Protein AF-A0A1U7NIZ8-F1 (afdb_monomer)

Solvent-accessible surface area (backbone atoms only — not comparable to full-atom values): 7943 Å² total; per-residue (Å²): 136,86,54,72,72,58,53,52,51,51,52,48,55,51,50,58,49,53,52,56,57,52,63,74,69,41,44,40,36,40,36,37,34,54,70,66,24,92,59,50,95,65,40,46,72,51,71,71,55,52,51,49,55,57,56,60,40,73,81,72,32,45,39,31,40,36,32,81,56,54,71,81,77,37,71,78,25,54,54,73,75,46,96,56,63,29,37,42,21,34,78,12,41,30,41,43,90,94,39,84,40,86,52,72,59,38,83,45,74,65,45,43,51,50,51,53,51,51,50,38,57,74,66,67,49,74,68,64,44,80,45,78,47,71,43,54,94,62,133

Radius of gyration: 19.17 Å; Cα contacts (8 Å, |Δi|>4): 188; chains: 1; bounding box: 61×46×34 Å

Secondary structure (DSSP, 8-state):
---HHHHHHHHHHHHHHHHHHHHHH-EEEEEEETTTS---TT----HHHHHHHHHHTTTS-EEEEEESS-GGGGTTSTTTTS--SEEEETTTEEEETTEEEE-----SHHHHHHHHHHHHHHTT--SEEEEEE-S----

Structure (mmCIF, N/CA/C/O backbone):
data_AF-A0A1U7NIZ8-F1
#
_entry.id   AF-A0A1U7NIZ8-F1
#
loop_
_atom_site.group_PDB
_atom_site.id
_atom_site.type_symbol
_atom_site.label_atom_id
_atom_site.label_alt_id
_atom_site.label_comp_id
_atom_site.label_asym_id
_atom_site.label_entity_id
_atom_site.label_seq_id
_atom_site.pdbx_PDB_ins_code
_atom_site.Cartn_x
_atom_site.Cartn_y
_atom_site.Car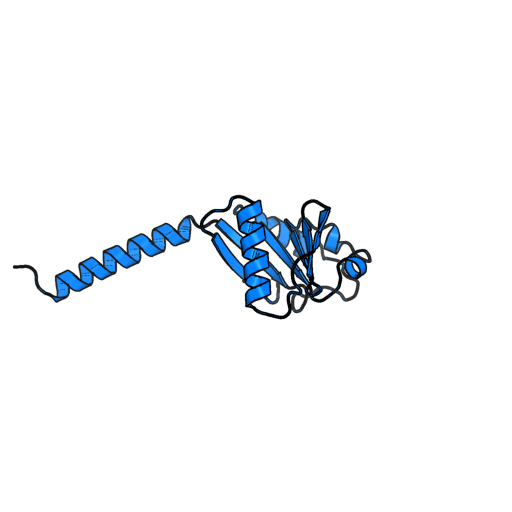tn_z
_atom_site.occupancy
_atom_site.B_iso_or_equiv
_atom_site.auth_seq_id
_atom_site.auth_comp_id
_atom_site.auth_asym_id
_atom_site.auth_atom_id
_atom_site.pdbx_PDB_model_num
ATOM 1 N N . MET A 1 1 ? -42.125 29.870 19.570 1.00 53.94 1 MET A N 1
ATOM 2 C CA . MET A 1 1 ? -41.496 29.869 18.228 1.00 53.94 1 MET A CA 1
ATOM 3 C C . MET A 1 1 ? -40.000 29.653 18.403 1.00 53.94 1 MET A C 1
ATOM 5 O O . MET A 1 1 ? -39.429 30.304 19.267 1.00 53.94 1 MET A O 1
ATOM 9 N N . LYS A 1 2 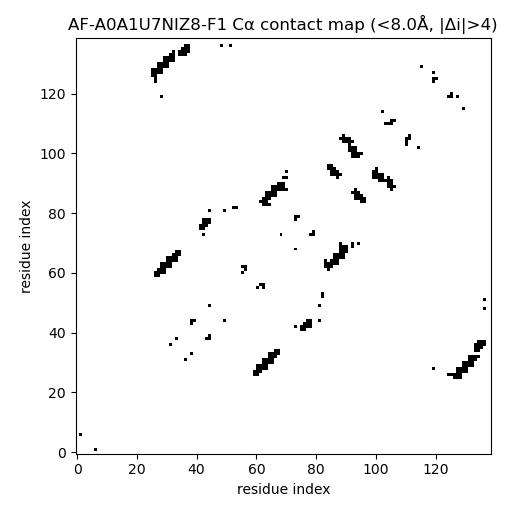? -39.381 28.719 17.669 1.00 59.78 2 LYS A N 1
ATOM 10 C CA . LYS A 1 2 ? -37.915 28.535 17.675 1.00 59.78 2 LYS A CA 1
ATOM 11 C C . LYS A 1 2 ? -37.284 29.527 16.692 1.00 59.78 2 LYS A C 1
ATOM 13 O O . LYS A 1 2 ? -37.876 29.782 15.646 1.00 59.78 2 LYS A O 1
ATOM 18 N N . THR A 1 3 ? -36.132 30.106 17.027 1.00 72.44 3 THR A N 1
ATOM 19 C CA . THR A 1 3 ? -35.459 31.092 16.162 1.00 72.44 3 THR A CA 1
ATOM 20 C C . THR A 1 3 ? -34.645 30.404 15.062 1.00 72.44 3 THR A C 1
ATOM 22 O O . THR A 1 3 ? -34.207 29.264 15.217 1.00 72.44 3 THR A O 1
ATOM 25 N N . LEU A 1 4 ? -34.406 31.097 13.944 1.00 59.72 4 LEU A N 1
ATOM 26 C CA . LEU A 1 4 ? -33.585 30.591 12.833 1.00 59.72 4 LEU A CA 1
ATOM 27 C C . LEU A 1 4 ? -32.174 30.185 13.290 1.00 59.72 4 LEU A C 1
ATOM 29 O O . LEU A 1 4 ? -31.672 29.140 12.887 1.00 59.72 4 LEU A O 1
ATOM 33 N N . SER A 1 5 ? -31.576 30.931 14.219 1.00 67.56 5 SER A N 1
ATOM 34 C CA . SER A 1 5 ? -30.270 30.597 14.804 1.00 67.56 5 SER A CA 1
ATOM 35 C C . SER A 1 5 ? -30.281 29.266 15.568 1.00 67.56 5 SER A C 1
ATOM 37 O O . SER A 1 5 ? -29.295 28.532 15.547 1.00 67.56 5 SER A O 1
ATOM 39 N N . GLN A 1 6 ? -31.404 28.912 16.202 1.00 69.94 6 GLN A N 1
ATOM 40 C CA . GLN A 1 6 ? -31.572 27.620 16.879 1.00 69.94 6 GLN A CA 1
ATOM 41 C C . GLN A 1 6 ? -31.776 26.471 15.883 1.0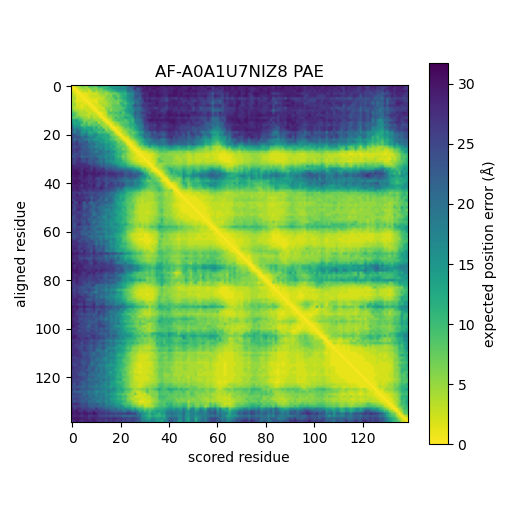0 69.94 6 GLN A C 1
ATOM 43 O O . GLN A 1 6 ? -31.326 25.357 16.145 1.00 69.94 6 GLN A O 1
ATOM 48 N N . LEU A 1 7 ? -32.407 26.737 14.734 1.00 65.00 7 LEU A N 1
ATOM 49 C CA . LEU A 1 7 ? -32.555 25.765 13.647 1.00 65.00 7 LEU A CA 1
ATOM 50 C C . LEU A 1 7 ? -31.199 25.427 13.005 1.00 65.00 7 LEU A C 1
ATOM 52 O O . LEU A 1 7 ? -30.892 24.250 12.831 1.00 65.00 7 LEU A O 1
ATOM 56 N N . PHE A 1 8 ? -30.340 26.420 12.745 1.00 66.56 8 PHE A N 1
ATOM 57 C CA . PHE A 1 8 ? -29.000 26.173 12.191 1.00 66.56 8 PHE A CA 1
ATOM 58 C C . PHE A 1 8 ? -28.073 25.429 13.160 1.00 66.56 8 PHE A C 1
ATOM 60 O O . PHE A 1 8 ? -27.359 24.521 12.740 1.00 66.56 8 PHE A O 1
ATOM 67 N N . ALA A 1 9 ? -28.114 25.751 14.457 1.00 65.31 9 ALA A N 1
ATOM 68 C CA . ALA A 1 9 ? -27.333 25.032 15.464 1.00 65.31 9 ALA A CA 1
ATOM 69 C C . ALA A 1 9 ? -27.764 23.558 15.595 1.00 65.31 9 ALA A C 1
ATOM 71 O O . ALA A 1 9 ? -26.921 22.684 15.779 1.00 65.31 9 ALA A O 1
ATOM 72 N N . GLN A 1 10 ? -29.063 23.263 15.459 1.00 60.44 10 GLN A N 1
ATOM 73 C CA . GLN A 1 10 ? -29.581 21.890 15.486 1.00 60.44 10 GLN A CA 1
ATOM 74 C C . GLN A 1 10 ? -29.179 21.087 14.245 1.00 60.44 10 GLN A C 1
ATOM 76 O O . GLN A 1 10 ? -28.820 19.921 14.377 1.00 60.44 10 GLN A O 1
ATOM 81 N N . ILE A 1 11 ? -29.190 21.707 13.060 1.00 59.56 11 ILE A N 1
ATOM 82 C CA . ILE A 1 11 ? -28.731 21.067 11.818 1.00 59.56 11 ILE A CA 1
ATOM 83 C C . ILE A 1 11 ? -27.225 20.795 11.884 1.00 59.56 11 ILE A C 1
ATOM 85 O O . ILE A 1 11 ? -26.798 19.682 11.592 1.00 59.56 11 ILE A O 1
ATOM 89 N N . LYS A 1 12 ? -26.432 21.774 12.337 1.00 54.62 12 LYS A N 1
ATOM 90 C CA . LYS A 1 12 ? -24.979 21.631 12.473 1.00 54.62 12 LYS A CA 1
ATOM 91 C C . LYS A 1 12 ? -24.597 20.542 13.480 1.00 54.62 12 LYS A C 1
ATOM 93 O O . LYS A 1 12 ? -23.806 19.673 13.147 1.00 54.62 12 LYS A O 1
ATOM 98 N N . ASN A 1 13 ? -25.229 20.514 14.656 1.00 53.25 13 ASN A N 1
ATOM 99 C CA . ASN A 1 13 ? -24.960 19.482 15.664 1.00 53.25 13 ASN A CA 1
ATOM 100 C C . ASN A 1 13 ? -25.388 18.074 15.223 1.00 53.25 13 ASN A C 1
ATOM 102 O O . ASN A 1 13 ? -24.754 17.109 15.634 1.00 53.25 13 ASN A O 1
ATOM 106 N N . LYS A 1 14 ? -26.438 17.946 14.397 1.00 54.78 14 LYS A N 1
ATOM 107 C CA . LYS A 1 14 ? -26.857 16.653 13.833 1.00 54.78 14 LYS A CA 1
ATOM 108 C C . LYS A 1 14 ? -25.874 16.157 12.765 1.00 54.78 14 LYS A C 1
ATOM 110 O O . LYS A 1 14 ? -25.557 14.977 12.733 1.00 54.78 14 LYS A O 1
ATOM 115 N N . HIS A 1 15 ? -25.357 17.056 11.926 1.00 54.69 15 HIS A N 1
ATOM 116 C CA . HIS A 1 15 ? -24.386 16.696 10.890 1.00 54.69 15 HIS A CA 1
ATOM 117 C C . HIS A 1 15 ? -23.003 16.379 11.480 1.00 54.69 15 HIS A C 1
ATOM 119 O O . HIS A 1 15 ? -22.424 15.349 11.155 1.00 54.69 15 HIS A O 1
ATOM 125 N N . ASP A 1 16 ? -22.534 17.192 12.434 1.00 49.69 16 ASP A N 1
ATOM 126 C CA . ASP A 1 16 ? -21.248 16.988 13.110 1.00 49.69 16 ASP A CA 1
ATOM 127 C C . ASP A 1 16 ? -21.239 15.697 13.960 1.00 49.69 16 ASP A C 1
ATOM 129 O O . ASP A 1 16 ? -20.189 15.065 14.099 1.00 49.69 16 ASP A O 1
ATOM 133 N N . SER A 1 17 ? -22.387 15.266 14.512 1.00 50.72 17 SER A N 1
ATOM 134 C CA . SER A 1 17 ? -22.481 13.989 15.235 1.00 50.72 17 SER A CA 1
ATOM 135 C C . SER A 1 17 ? -22.513 12.787 14.299 1.00 50.72 17 SER A C 1
ATOM 137 O O . SER A 1 17 ? -21.830 11.799 14.565 1.00 50.72 17 SER A O 1
ATOM 139 N N . ASP A 1 18 ? -23.269 12.859 13.205 1.00 50.56 18 ASP A N 1
ATOM 140 C CA . ASP A 1 18 ? -23.405 11.739 12.272 1.00 50.56 18 ASP A CA 1
ATOM 141 C C . ASP A 1 18 ? -22.086 11.503 11.508 1.00 50.56 18 ASP A C 1
ATOM 143 O O . ASP A 1 18 ? -21.636 10.361 11.412 1.00 50.56 18 ASP A O 1
ATOM 147 N N . ASP A 1 19 ? -21.378 12.565 11.103 1.00 50.03 19 ASP A N 1
ATOM 148 C CA . ASP A 1 19 ? -20.080 12.460 10.420 1.00 50.03 19 ASP A CA 1
ATOM 149 C C . ASP A 1 19 ? -18.962 11.942 11.338 1.00 50.03 19 ASP A C 1
ATOM 151 O O . ASP A 1 19 ? -18.176 11.078 10.939 1.00 50.03 19 ASP A O 1
ATOM 155 N N . GLN A 1 20 ? -18.886 12.393 12.596 1.00 46.22 20 GLN A N 1
ATOM 156 C CA . GLN A 1 20 ? -17.867 11.888 13.528 1.00 46.22 20 GLN A CA 1
ATOM 157 C C . GLN A 1 20 ? -18.118 10.441 13.971 1.00 46.22 20 GLN A C 1
ATOM 159 O O . GLN A 1 20 ? -17.161 9.710 14.245 1.00 46.22 20 GLN A O 1
ATOM 164 N N . THR A 1 21 ? -19.382 10.012 14.033 1.00 46.03 21 THR A N 1
ATOM 165 C CA . THR A 1 21 ? -19.730 8.620 14.356 1.00 46.03 21 THR A CA 1
ATOM 166 C C . THR A 1 21 ? -19.443 7.698 13.167 1.00 46.03 21 THR A C 1
ATOM 168 O O . THR A 1 21 ? -18.956 6.584 13.365 1.00 46.03 21 THR A O 1
ATOM 171 N N . ASN A 1 22 ? -19.639 8.179 11.934 1.00 48.69 22 ASN A N 1
ATOM 172 C CA . ASN A 1 22 ? -19.355 7.417 10.718 1.00 48.69 22 ASN A CA 1
ATOM 173 C C . ASN A 1 22 ? -17.839 7.260 10.467 1.00 48.69 22 ASN A C 1
ATOM 175 O O . ASN A 1 22 ? -17.360 6.175 10.145 1.00 48.69 22 ASN A O 1
ATOM 179 N N . ILE A 1 23 ? -17.039 8.299 10.745 1.00 50.59 23 ILE A N 1
ATOM 180 C CA . ILE A 1 23 ? -15.569 8.258 10.606 1.00 50.59 23 ILE A CA 1
ATOM 181 C C . ILE A 1 23 ? -14.904 7.285 11.602 1.00 50.59 23 ILE A C 1
ATOM 183 O O . ILE A 1 23 ? -13.870 6.702 11.276 1.00 50.59 23 ILE A O 1
ATOM 187 N N . LYS A 1 24 ? -15.473 7.070 12.801 1.00 52.50 24 LYS A N 1
ATOM 188 C CA . LYS A 1 24 ? -14.895 6.162 13.817 1.00 52.50 24 LYS A CA 1
ATOM 189 C C . LYS A 1 24 ? -15.034 4.671 13.489 1.00 52.50 24 LYS A C 1
ATOM 191 O O . LYS A 1 24 ? -14.254 3.884 14.017 1.00 52.50 24 LYS A O 1
ATOM 196 N N . ASN A 1 25 ? -15.981 4.291 12.630 1.00 56.38 25 ASN A N 1
ATOM 197 C CA . ASN A 1 25 ? -16.236 2.891 12.270 1.00 56.38 25 ASN A CA 1
ATOM 198 C C . ASN A 1 25 ? -15.735 2.512 10.867 1.00 56.38 25 ASN A C 1
ATOM 200 O O . ASN A 1 25 ? -15.837 1.348 10.477 1.00 56.38 25 ASN A O 1
ATOM 204 N N . GLN A 1 26 ? -15.185 3.462 10.104 1.00 64.31 26 GLN A N 1
ATOM 205 C CA . GLN A 1 26 ? -14.635 3.170 8.782 1.00 64.31 26 GLN A CA 1
ATOM 206 C C . GLN A 1 26 ? -13.353 2.343 8.894 1.00 64.31 26 GLN A C 1
AT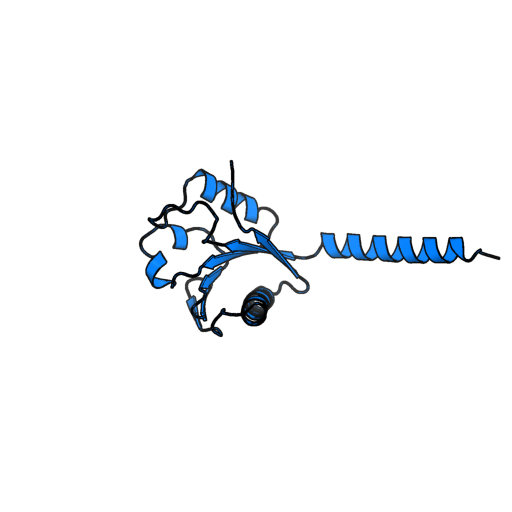OM 208 O O . GLN A 1 26 ? -12.367 2.747 9.519 1.00 64.31 26 GLN A O 1
ATOM 213 N N . LYS A 1 27 ? -13.345 1.187 8.224 1.00 81.56 27 LYS A N 1
ATOM 214 C CA . LYS A 1 27 ? -12.135 0.374 8.080 1.00 81.56 27 LYS A CA 1
ATOM 215 C C . LYS A 1 27 ? -11.095 1.173 7.293 1.00 81.56 27 LYS A C 1
ATOM 217 O O . LYS A 1 27 ? -11.421 1.868 6.329 1.00 81.56 27 LYS A O 1
ATOM 222 N N . THR A 1 28 ? -9.836 1.089 7.709 1.00 85.00 28 THR A N 1
ATOM 223 C CA . THR A 1 28 ? -8.759 1.896 7.123 1.00 85.00 28 THR A CA 1
ATOM 224 C C . THR A 1 28 ? -7.832 1.034 6.269 1.00 85.00 28 THR A C 1
ATOM 226 O O . THR A 1 28 ? -7.380 -0.028 6.699 1.00 85.00 28 THR A O 1
ATOM 229 N N . ILE A 1 29 ? -7.530 1.510 5.059 1.00 87.38 29 ILE A N 1
ATOM 230 C CA . ILE A 1 29 ? -6.413 1.018 4.246 1.00 87.38 29 ILE A CA 1
ATOM 231 C C . ILE A 1 29 ? -5.271 2.019 4.389 1.00 87.38 29 ILE A C 1
ATOM 233 O O . ILE A 1 29 ? -5.415 3.184 4.015 1.00 87.38 29 ILE A O 1
ATOM 237 N N . LYS A 1 30 ? -4.135 1.573 4.918 1.00 87.88 30 LYS A N 1
ATOM 238 C CA . LYS A 1 30 ? -2.917 2.376 5.028 1.00 87.88 30 LYS A CA 1
ATOM 239 C C . LYS A 1 30 ? -2.022 2.067 3.841 1.00 87.88 30 LYS A C 1
ATOM 241 O O . LYS A 1 30 ? -1.544 0.945 3.694 1.00 87.88 30 LYS A O 1
ATOM 246 N N . VAL A 1 31 ? -1.813 3.060 2.987 1.00 85.31 31 VAL A N 1
ATOM 247 C CA . VAL A 1 31 ? -0.937 2.943 1.822 1.00 85.31 31 VAL A CA 1
ATOM 248 C C . VAL A 1 31 ? 0.429 3.503 2.189 1.00 85.31 31 VAL A C 1
ATOM 250 O O . VAL A 1 31 ? 0.556 4.700 2.448 1.00 85.31 31 VAL A O 1
ATOM 253 N N . VAL A 1 32 ? 1.446 2.648 2.177 1.00 82.75 32 VAL A N 1
ATOM 254 C CA . VAL A 1 32 ? 2.843 3.013 2.426 1.00 82.75 32 VAL A CA 1
ATOM 255 C C . VAL A 1 32 ? 3.568 3.101 1.091 1.00 82.75 32 VAL A C 1
ATOM 257 O O . VAL A 1 32 ? 3.663 2.115 0.366 1.00 82.75 32 VAL A O 1
ATOM 260 N N . SER A 1 33 ? 4.096 4.276 0.750 1.00 78.38 33 SER A N 1
ATOM 261 C CA . SER A 1 33 ? 4.935 4.430 -0.446 1.00 78.38 33 SER A CA 1
ATOM 262 C C . SER A 1 33 ? 6.351 3.918 -0.184 1.00 78.38 33 SER A C 1
ATOM 264 O O . SER A 1 33 ? 6.988 4.313 0.794 1.00 78.38 33 SER A O 1
ATOM 266 N N . MET A 1 34 ? 6.887 3.103 -1.091 1.00 71.31 34 MET A N 1
ATOM 267 C CA . MET A 1 34 ? 8.291 2.692 -1.065 1.00 71.31 34 MET A CA 1
ATOM 268 C C . MET A 1 34 ? 9.228 3.877 -1.351 1.00 71.31 34 MET A C 1
ATOM 270 O O . MET A 1 34 ? 10.297 3.992 -0.762 1.00 71.31 34 MET A O 1
ATOM 274 N N . LYS A 1 35 ? 8.816 4.812 -2.213 1.00 62.56 35 LYS A N 1
ATOM 275 C CA . LYS A 1 35 ? 9.573 6.036 -2.501 1.00 62.56 35 LYS A CA 1
ATOM 276 C C . LYS A 1 35 ? 9.306 7.080 -1.413 1.00 62.56 35 LYS A C 1
ATOM 278 O O . LYS A 1 35 ? 8.155 7.471 -1.217 1.00 62.56 35 LYS A O 1
ATOM 283 N N . GLY A 1 36 ? 10.353 7.526 -0.718 1.00 51.50 36 GLY A N 1
ATOM 284 C CA . GLY A 1 36 ? 10.288 8.560 0.328 1.00 51.50 36 GLY A CA 1
ATOM 285 C C . GLY A 1 36 ? 10.181 8.025 1.759 1.00 51.50 36 GLY A C 1
ATOM 286 O O . GLY A 1 36 ? 10.544 8.722 2.699 1.00 51.50 36 GLY A O 1
ATOM 287 N N . THR A 1 37 ? 9.763 6.776 1.950 1.00 54.66 37 THR A N 1
ATOM 288 C CA . THR A 1 37 ? 10.080 6.039 3.180 1.00 54.66 37 THR A CA 1
ATOM 289 C C . THR A 1 37 ? 11.561 5.663 3.082 1.00 54.66 37 THR A C 1
ATOM 291 O O . THR A 1 37 ? 11.981 5.263 2.000 1.00 54.66 37 THR A O 1
ATOM 294 N N . TYR A 1 38 ? 12.371 5.846 4.133 1.00 48.78 38 TYR A N 1
ATOM 295 C CA . TYR A 1 38 ? 13.802 5.484 4.145 1.00 48.78 38 TYR A CA 1
ATOM 296 C C . TYR A 1 38 ? 13.982 3.962 3.966 1.00 48.78 38 TYR A C 1
ATOM 298 O O . TYR A 1 38 ? 14.270 3.234 4.913 1.00 48.78 38 TYR A O 1
ATOM 306 N N . TYR A 1 39 ? 13.753 3.459 2.757 1.00 58.66 39 TYR A N 1
ATOM 307 C CA . TYR A 1 39 ? 14.096 2.113 2.339 1.00 58.66 39 TYR A CA 1
ATOM 308 C C . TYR A 1 39 ? 15.545 2.163 1.858 1.00 58.66 39 TYR A C 1
ATOM 310 O O . TYR A 1 39 ? 15.839 2.928 0.933 1.00 58.66 39 TYR A O 1
ATOM 318 N N . PRO A 1 40 ? 16.463 1.403 2.472 1.00 54.84 40 PRO A N 1
ATOM 319 C CA . PRO A 1 40 ? 17.823 1.313 1.969 1.00 54.84 40 PRO A CA 1
ATOM 320 C C . PRO A 1 40 ? 17.804 0.775 0.535 1.00 54.84 40 PRO A C 1
ATOM 322 O O . PRO A 1 40 ? 16.925 -0.001 0.151 1.00 54.84 40 PRO A O 1
ATOM 325 N N . GLU A 1 41 ? 18.764 1.215 -0.279 1.00 54.66 41 GLU A N 1
ATOM 326 C CA . GLU A 1 41 ? 18.811 0.911 -1.717 1.00 54.66 41 GLU A CA 1
ATOM 327 C C . GLU A 1 41 ? 18.781 -0.597 -2.021 1.00 54.66 41 GLU A C 1
ATOM 329 O O . GLU A 1 41 ? 18.312 -0.994 -3.088 1.00 54.66 41 GLU A O 1
ATOM 334 N N . ASN A 1 42 ? 19.182 -1.427 -1.052 1.00 60.47 42 ASN A N 1
ATOM 335 C CA . ASN A 1 42 ? 19.167 -2.889 -1.099 1.00 60.47 42 ASN A CA 1
ATOM 336 C C . ASN A 1 42 ? 17.791 -3.538 -0.828 1.00 60.47 42 ASN A C 1
ATOM 338 O O . ASN A 1 42 ? 17.717 -4.755 -0.703 1.00 60.47 42 ASN A O 1
ATOM 342 N N . GLY A 1 43 ? 16.712 -2.763 -0.665 1.00 63.59 43 GLY A N 1
ATOM 343 C CA . GLY A 1 43 ? 15.366 -3.314 -0.481 1.00 63.59 43 GLY A CA 1
ATOM 344 C C . GLY A 1 43 ? 15.194 -4.125 0.807 1.00 63.59 43 GLY A C 1
ATOM 345 O O . GLY A 1 43 ? 14.430 -5.087 0.819 1.00 63.59 43 GLY A O 1
ATOM 346 N N . THR A 1 44 ? 15.910 -3.769 1.880 1.00 71.50 44 THR A N 1
ATOM 347 C CA . THR A 1 44 ? 15.822 -4.451 3.180 1.00 71.50 44 THR A CA 1
ATOM 348 C C . THR A 1 44 ? 15.207 -3.546 4.249 1.00 71.50 44 THR A C 1
ATOM 350 O O . THR A 1 44 ? 15.712 -2.464 4.523 1.00 71.50 44 THR A O 1
ATOM 353 N N . LEU A 1 45 ? 14.128 -3.979 4.895 1.00 75.12 45 LEU A N 1
ATOM 354 C CA . LEU A 1 45 ? 13.542 -3.277 6.037 1.00 75.12 45 LEU A CA 1
ATOM 355 C C . LEU A 1 45 ? 14.367 -3.496 7.310 1.00 75.12 45 LEU A C 1
ATOM 357 O O . LEU A 1 45 ? 14.773 -4.618 7.615 1.00 75.12 45 LEU A O 1
ATOM 361 N N . THR A 1 46 ? 14.574 -2.425 8.080 1.00 76.56 46 THR A N 1
ATOM 362 C CA . THR A 1 46 ? 15.178 -2.503 9.421 1.00 76.56 46 THR A CA 1
ATOM 363 C C . THR A 1 46 ? 14.191 -3.067 10.448 1.00 76.56 46 THR A C 1
ATOM 365 O O . THR A 1 46 ? 12.976 -2.951 10.285 1.00 76.56 46 THR A O 1
ATOM 368 N N . GLN A 1 47 ? 14.702 -3.601 11.562 1.00 80.38 47 GLN A N 1
ATOM 369 C CA . GLN A 1 47 ? 13.877 -4.130 12.658 1.00 80.38 47 GLN A CA 1
ATOM 370 C C . GLN A 1 47 ? 12.864 -3.100 13.200 1.00 80.38 47 GLN A C 1
ATOM 372 O O . GLN A 1 47 ? 11.693 -3.420 13.370 1.00 80.38 47 GLN A O 1
ATOM 377 N N . ASN A 1 48 ? 13.276 -1.841 13.378 1.00 79.12 48 ASN A N 1
ATOM 378 C CA . ASN A 1 48 ? 12.398 -0.745 13.820 1.00 79.12 48 ASN A CA 1
ATOM 379 C C . ASN A 1 48 ? 11.232 -0.505 12.837 1.00 79.12 48 ASN A C 1
ATOM 381 O O . ASN A 1 48 ? 10.091 -0.281 13.234 1.00 79.12 48 ASN A O 1
ATOM 385 N N . GLN A 1 49 ? 11.497 -0.585 11.529 1.00 77.69 49 GLN A N 1
ATOM 386 C CA . GLN A 1 49 ? 10.459 -0.425 10.508 1.00 77.69 49 GLN A CA 1
ATOM 387 C C . GLN A 1 49 ? 9.503 -1.620 10.471 1.00 77.69 49 GLN A C 1
ATOM 389 O O . GLN A 1 49 ? 8.302 -1.413 10.315 1.00 77.69 49 GLN A O 1
ATOM 394 N N . LEU A 1 50 ? 10.010 -2.843 10.658 1.00 79.88 50 LEU A N 1
ATOM 395 C CA . LEU A 1 50 ? 9.180 -4.045 10.791 1.00 79.88 50 LEU A CA 1
ATOM 396 C C . LEU A 1 50 ? 8.267 -3.958 12.022 1.00 79.88 50 LEU A C 1
ATOM 398 O O . LEU A 1 50 ? 7.078 -4.252 11.931 1.00 79.88 50 LEU A O 1
ATOM 402 N N . GLU A 1 51 ? 8.782 -3.483 13.157 1.00 80.81 51 GLU A N 1
ATOM 403 C CA . GLU A 1 51 ? 7.990 -3.278 14.377 1.00 80.81 51 GLU A CA 1
ATOM 404 C C . GLU A 1 51 ? 6.903 -2.219 14.192 1.00 80.81 51 GLU A C 1
ATOM 406 O O . GLU A 1 51 ? 5.760 -2.397 14.619 1.00 80.81 51 GLU A O 1
ATOM 411 N N . LYS A 1 52 ? 7.221 -1.122 13.504 1.00 78.62 52 LYS A N 1
ATOM 412 C CA . LYS A 1 52 ? 6.227 -0.113 13.137 1.00 78.62 52 LYS A CA 1
ATOM 413 C C . LYS A 1 52 ? 5.187 -0.644 12.159 1.00 78.62 52 LYS A C 1
ATOM 415 O O . LYS A 1 52 ? 4.006 -0.376 12.362 1.00 78.62 52 LYS A O 1
ATOM 420 N N . LEU A 1 53 ? 5.585 -1.432 11.162 1.00 79.38 53 LEU A N 1
ATOM 421 C CA . LEU A 1 53 ? 4.652 -2.110 10.263 1.00 79.38 53 LEU A CA 1
ATOM 422 C C . LEU A 1 53 ? 3.693 -3.016 11.050 1.00 79.38 53 LEU A C 1
ATOM 424 O O . LEU A 1 53 ? 2.479 -2.926 10.873 1.00 79.38 53 LEU A O 1
ATOM 428 N N . ALA A 1 54 ? 4.217 -3.809 11.988 1.00 80.81 54 ALA A N 1
ATOM 429 C CA . ALA A 1 54 ? 3.409 -4.650 12.867 1.00 80.81 54 ALA A CA 1
ATOM 430 C C . ALA A 1 54 ? 2.457 -3.822 13.751 1.00 80.81 54 ALA A C 1
ATOM 432 O O . ALA A 1 54 ? 1.294 -4.183 13.935 1.00 80.81 54 ALA A O 1
ATOM 433 N N . ASN A 1 55 ? 2.906 -2.674 14.269 1.00 79.56 55 ASN A N 1
ATOM 434 C CA . ASN A 1 55 ? 2.057 -1.765 15.042 1.00 79.56 55 ASN A CA 1
ATOM 435 C C . ASN A 1 55 ? 0.930 -1.151 14.203 1.00 79.56 55 ASN A C 1
ATOM 437 O O . ASN A 1 55 ? -0.180 -0.994 14.709 1.00 79.56 55 ASN A O 1
ATOM 441 N N . LEU A 1 56 ? 1.177 -0.845 12.926 1.00 77.19 56 LEU A N 1
ATOM 442 C CA . LEU A 1 56 ? 0.161 -0.295 12.028 1.00 77.19 56 LEU A CA 1
ATOM 443 C C . LEU A 1 56 ? -1.004 -1.261 11.769 1.00 77.19 56 LEU A C 1
ATOM 445 O O . LEU A 1 56 ? -2.070 -0.779 11.391 1.00 77.19 56 LEU A O 1
ATOM 449 N N . LYS A 1 57 ? -0.815 -2.569 11.997 1.00 76.94 57 LYS A N 1
ATOM 450 C CA . LYS A 1 57 ? -1.860 -3.601 11.893 1.00 76.94 57 LYS A CA 1
ATOM 451 C C . LYS A 1 57 ? -2.708 -3.771 13.151 1.00 76.94 57 LYS A C 1
ATOM 453 O O . LYS A 1 57 ? -3.780 -4.368 13.080 1.00 76.94 57 LYS A O 1
ATOM 458 N N . LYS A 1 58 ? -2.257 -3.271 14.308 1.00 77.44 58 LYS A N 1
ATOM 459 C CA . LYS A 1 58 ? -2.926 -3.507 15.604 1.00 77.44 58 LYS A CA 1
ATOM 460 C C . LYS A 1 58 ? -4.342 -2.929 15.686 1.00 77.44 58 LYS A C 1
ATOM 462 O O . LYS A 1 58 ? -5.126 -3.390 16.504 1.00 77.44 58 LYS A O 1
ATOM 467 N N . ASP A 1 59 ? -4.676 -1.954 14.845 1.00 74.44 59 ASP A N 1
ATOM 468 C CA . ASP A 1 59 ? -6.015 -1.362 14.748 1.00 74.44 59 ASP A CA 1
ATOM 469 C C . ASP A 1 59 ? -6.915 -2.049 13.698 1.00 74.44 59 ASP A C 1
ATOM 471 O O . ASP A 1 59 ? -7.990 -1.546 13.377 1.00 74.44 59 ASP A O 1
ATOM 475 N N . GLY A 1 60 ? -6.488 -3.194 13.151 1.00 78.94 60 GLY A N 1
ATOM 476 C CA . GLY A 1 60 ? -7.221 -3.923 12.115 1.00 78.94 60 GLY A CA 1
ATOM 477 C C . GLY A 1 60 ? -7.132 -3.287 10.724 1.00 78.94 60 GLY A C 1
ATOM 478 O O . GLY A 1 60 ? -7.854 -3.714 9.819 1.00 78.94 60 GLY A O 1
ATOM 479 N N . SER A 1 61 ? -6.268 -2.282 10.536 1.00 84.56 61 SER A N 1
ATOM 480 C CA . SER A 1 61 ? -6.018 -1.691 9.220 1.00 84.56 61 SER A CA 1
ATOM 481 C C . SER A 1 61 ? -5.387 -2.693 8.261 1.00 84.56 61 SER A C 1
ATOM 483 O O . SER A 1 61 ? -4.529 -3.489 8.642 1.00 84.56 61 SER A O 1
ATOM 485 N N . LYS A 1 62 ? -5.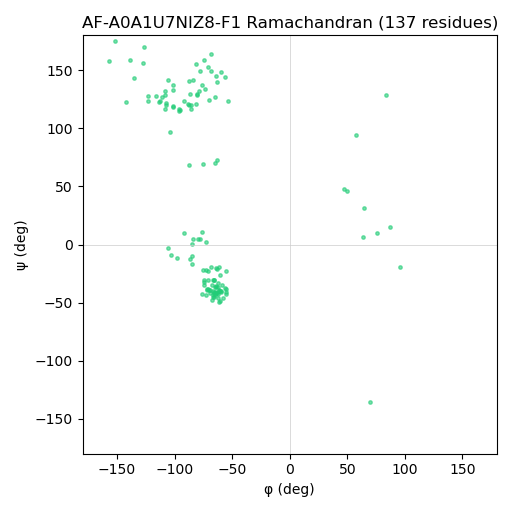761 -2.583 6.984 1.00 89.31 62 LYS A N 1
ATOM 486 C CA . LYS A 1 62 ? -5.079 -3.268 5.883 1.00 89.31 62 LYS A CA 1
ATOM 487 C C . LYS A 1 62 ? -3.911 -2.426 5.400 1.00 89.31 62 LYS A C 1
ATOM 489 O O . LYS A 1 62 ? -4.092 -1.236 5.141 1.00 89.31 62 LYS A O 1
ATOM 494 N N . ILE A 1 63 ? -2.726 -3.018 5.281 1.00 87.38 63 ILE A N 1
ATOM 495 C CA . ILE A 1 63 ? -1.518 -2.295 4.878 1.00 87.38 63 ILE A CA 1
ATOM 496 C C . ILE A 1 63 ? -1.126 -2.675 3.4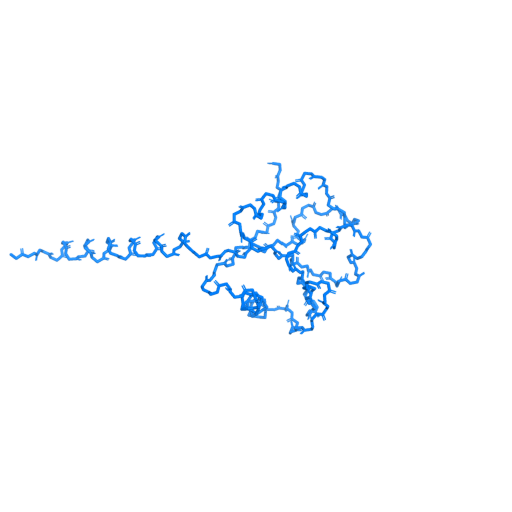58 1.00 87.38 63 ILE A C 1
ATOM 498 O O . ILE A 1 63 ? -0.866 -3.839 3.154 1.00 87.38 63 ILE A O 1
ATOM 502 N N . VAL A 1 64 ? -1.053 -1.663 2.599 1.00 89.12 64 VAL A N 1
ATOM 503 C CA . VA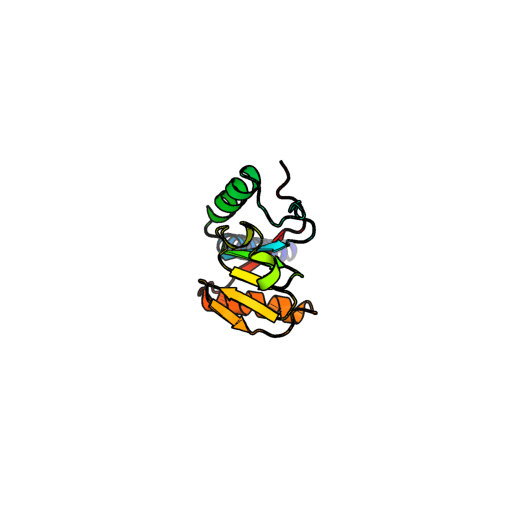L A 1 64 ? -0.698 -1.796 1.189 1.00 89.12 64 VAL A CA 1
ATOM 504 C C . VAL A 1 64 ? 0.634 -1.108 0.939 1.00 89.12 64 VAL A C 1
ATOM 506 O O . VAL A 1 64 ? 0.761 0.095 1.170 1.00 89.12 64 VAL A O 1
ATOM 509 N N . LEU A 1 65 ? 1.611 -1.845 0.420 1.00 87.00 65 LEU A N 1
ATOM 510 C CA . LEU A 1 65 ? 2.835 -1.252 -0.111 1.00 87.00 65 LEU A CA 1
ATOM 511 C C . LEU A 1 65 ? 2.566 -0.739 -1.528 1.00 87.00 65 LEU A C 1
ATOM 513 O O . LEU A 1 65 ? 2.093 -1.487 -2.376 1.00 87.00 65 LEU A O 1
ATOM 517 N N . PHE A 1 66 ? 2.899 0.516 -1.808 1.00 86.31 66 PHE A N 1
ATOM 518 C CA . PHE A 1 66 ? 2.910 1.070 -3.160 1.00 86.31 66 PHE A CA 1
ATOM 519 C C . PHE A 1 66 ? 4.347 1.301 -3.625 1.00 86.31 66 PHE A C 1
ATOM 521 O O . PHE A 1 66 ? 5.129 1.960 -2.939 1.00 86.31 66 PHE A O 1
ATOM 528 N N . THR A 1 67 ? 4.696 0.796 -4.803 1.00 81.38 67 THR A N 1
ATOM 529 C CA . THR A 1 67 ? 6.050 0.878 -5.357 1.00 81.38 67 THR A CA 1
ATOM 530 C C . THR A 1 67 ? 6.037 1.284 -6.827 1.00 81.38 67 THR A C 1
ATOM 532 O O . THR A 1 67 ? 5.159 0.894 -7.594 1.00 81.38 67 THR A O 1
ATOM 535 N N . ASP A 1 68 ? 7.022 2.078 -7.242 1.00 79.25 68 ASP A N 1
ATOM 536 C CA . ASP A 1 68 ? 7.294 2.363 -8.653 1.00 79.25 68 ASP A CA 1
ATOM 537 C C . ASP A 1 68 ? 8.215 1.314 -9.301 1.00 79.25 68 ASP A C 1
ATOM 539 O O . ASP A 1 68 ? 8.312 1.250 -10.529 1.00 79.25 68 ASP A O 1
ATOM 543 N N . LYS A 1 69 ? 8.854 0.451 -8.497 1.00 76.81 69 LYS A N 1
ATOM 544 C CA . LYS A 1 69 ? 9.619 -0.702 -8.983 1.00 76.81 69 LYS A CA 1
ATOM 545 C C . LYS A 1 69 ? 8.671 -1.842 -9.366 1.00 76.81 69 LYS A C 1
ATOM 547 O O . LYS A 1 69 ? 7.608 -2.020 -8.781 1.00 76.81 69 LYS A O 1
ATOM 552 N N . GLY A 1 70 ? 9.076 -2.646 -10.347 1.00 75.50 70 G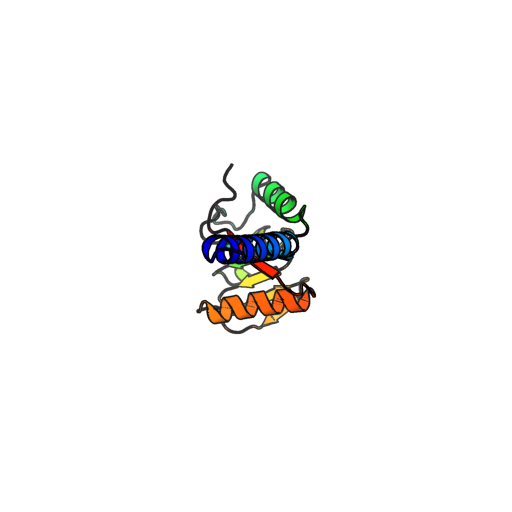LY A N 1
ATOM 553 C CA . GLY A 1 70 ? 8.391 -3.906 -10.639 1.00 75.50 70 GLY A CA 1
ATOM 554 C C . GLY A 1 70 ? 8.597 -4.918 -9.509 1.00 75.50 70 GLY A C 1
ATOM 555 O O . GLY A 1 70 ? 9.656 -4.917 -8.881 1.00 75.50 70 GLY A O 1
ATOM 556 N N . ILE A 1 71 ? 7.614 -5.797 -9.288 1.00 75.94 71 ILE A N 1
ATOM 557 C CA . ILE A 1 71 ? 7.640 -6.808 -8.213 1.00 75.94 71 ILE A CA 1
ATOM 558 C C . ILE A 1 71 ? 8.894 -7.691 -8.284 1.00 75.94 71 ILE A C 1
ATOM 560 O O . ILE A 1 71 ? 9.513 -7.939 -7.256 1.00 75.94 71 ILE A O 1
ATOM 564 N N . SER A 1 72 ? 9.348 -8.052 -9.489 1.00 72.88 72 SER A N 1
ATOM 565 C CA . SER A 1 72 ? 10.567 -8.850 -9.695 1.00 72.88 72 SER A CA 1
ATOM 566 C C . SER A 1 72 ? 11.846 -8.200 -9.159 1.00 72.88 72 SER A C 1
ATOM 568 O O . SER A 1 72 ? 12.786 -8.894 -8.803 1.00 72.88 72 SER A O 1
ATOM 570 N N . LYS A 1 73 ? 11.895 -6.865 -9.064 1.00 68.25 73 LYS A N 1
ATOM 571 C CA . LYS A 1 73 ? 13.049 -6.134 -8.511 1.00 68.25 73 LYS A CA 1
ATOM 572 C C . LYS A 1 73 ? 13.009 -6.013 -6.986 1.00 68.25 73 LYS A C 1
ATOM 574 O O . LYS A 1 73 ? 13.863 -5.343 -6.415 1.00 68.25 73 LYS A O 1
ATOM 579 N N . MET A 1 74 ? 11.989 -6.572 -6.335 1.00 66.38 74 MET A N 1
ATOM 580 C CA . MET A 1 74 ? 11.853 -6.562 -4.875 1.00 66.38 74 MET A CA 1
ATOM 581 C C . MET A 1 74 ? 12.219 -7.902 -4.232 1.00 66.38 74 MET A C 1
ATOM 583 O O . MET A 1 74 ? 12.330 -7.958 -3.013 1.00 66.38 74 MET A O 1
ATOM 587 N N . GLU A 1 75 ? 12.428 -8.956 -5.027 1.00 64.00 75 GLU A N 1
ATOM 588 C CA . GLU A 1 75 ? 12.883 -10.267 -4.539 1.00 64.00 75 GLU A CA 1
ATOM 589 C C . GLU A 1 75 ? 14.326 -10.229 -4.013 1.00 64.00 75 GLU A C 1
ATOM 591 O O . GLU A 1 75 ? 14.721 -11.074 -3.218 1.00 64.00 75 GLU A O 1
ATOM 596 N N . GLU A 1 76 ? 15.100 -9.211 -4.394 1.00 60.47 76 GLU A N 1
ATOM 597 C CA . GLU A 1 76 ? 16.489 -9.016 -3.960 1.00 60.47 76 GLU A CA 1
ATOM 598 C C . GLU A 1 76 ? 16.620 -8.551 -2.489 1.00 60.47 76 GLU A C 1
ATOM 600 O O . GLU A 1 76 ? 17.734 -8.354 -2.005 1.00 60.47 76 GLU A O 1
ATOM 605 N N . GLY A 1 77 ? 15.512 -8.415 -1.745 1.00 62.72 77 GLY A N 1
ATOM 606 C CA . GLY A 1 77 ? 15.511 -8.045 -0.327 1.00 62.72 77 GLY A CA 1
ATOM 607 C C . GLY A 1 77 ? 14.315 -8.594 0.462 1.00 62.72 77 GLY A C 1
ATOM 608 O O . GLY A 1 77 ? 13.400 -9.203 -0.086 1.00 62.72 77 GLY A O 1
ATOM 609 N N . ASN A 1 78 ? 14.294 -8.379 1.783 1.00 67.56 78 ASN A N 1
ATOM 610 C CA . ASN A 1 78 ? 13.215 -8.886 2.651 1.00 67.56 78 ASN A CA 1
ATOM 611 C C . ASN A 1 78 ? 11.918 -8.051 2.592 1.00 67.56 78 ASN A C 1
ATOM 613 O O . ASN A 1 78 ? 10.983 -8.323 3.340 1.00 67.56 78 ASN A O 1
ATOM 617 N N . VAL A 1 79 ? 11.836 -7.038 1.721 1.00 69.94 79 VAL A N 1
ATOM 618 C CA . VAL A 1 79 ? 10.656 -6.165 1.594 1.00 69.94 79 VAL A CA 1
ATOM 619 C C . VAL A 1 79 ? 9.407 -6.937 1.186 1.00 69.94 79 VAL A C 1
ATOM 621 O O . VAL A 1 79 ? 8.340 -6.657 1.724 1.00 69.94 79 VAL A O 1
ATOM 624 N N . LEU A 1 80 ? 9.525 -7.920 0.290 1.00 65.56 80 LEU A N 1
ATOM 625 C CA . LEU A 1 80 ? 8.406 -8.800 -0.070 1.00 65.56 80 LEU A CA 1
ATOM 626 C C . LEU A 1 80 ? 8.030 -9.786 1.042 1.00 65.56 80 LEU A C 1
ATOM 628 O O . LEU A 1 80 ? 6.901 -10.260 1.065 1.00 65.56 80 LEU A O 1
ATOM 632 N N . LEU A 1 81 ? 8.963 -10.075 1.955 1.00 64.88 81 LEU A N 1
ATOM 633 C CA . LEU A 1 81 ? 8.756 -10.972 3.096 1.00 64.88 81 LEU A CA 1
ATOM 634 C C . LEU A 1 81 ? 8.133 -10.261 4.300 1.00 64.88 81 LEU A C 1
ATOM 636 O O . LEU A 1 81 ? 7.768 -10.908 5.280 1.00 64.88 81 LEU A O 1
ATOM 640 N N . ALA A 1 82 ? 8.052 -8.932 4.265 1.00 73.00 82 ALA A N 1
ATOM 641 C CA . ALA A 1 82 ? 7.355 -8.192 5.294 1.00 73.00 82 ALA A CA 1
ATOM 642 C C . ALA A 1 82 ? 5.844 -8.416 5.181 1.00 73.00 82 ALA A C 1
ATOM 644 O O . ALA A 1 82 ? 5.305 -8.704 4.114 1.00 73.00 82 ALA A O 1
ATOM 645 N N . ASP A 1 83 ? 5.169 -8.295 6.318 1.00 79.88 83 ASP A N 1
ATOM 646 C CA . ASP A 1 83 ? 3.766 -8.651 6.483 1.00 79.88 83 ASP A CA 1
ATOM 647 C C . ASP A 1 83 ? 2.843 -7.597 5.835 1.00 79.88 83 ASP A C 1
ATOM 649 O O . ASP A 1 83 ? 2.167 -6.830 6.512 1.00 79.88 83 ASP A O 1
ATOM 653 N N . TRP A 1 84 ? 2.835 -7.499 4.508 1.00 86.31 84 TRP A N 1
ATOM 654 C CA . TRP A 1 84 ? 1.923 -6.644 3.745 1.00 86.31 84 TRP A CA 1
ATOM 655 C C . TRP A 1 84 ? 0.625 -7.391 3.443 1.00 86.31 84 TRP A C 1
ATOM 657 O O . TRP A 1 84 ? 0.656 -8.563 3.083 1.00 86.31 84 TRP A O 1
ATOM 667 N N . ASP A 1 85 ? -0.524 -6.716 3.518 1.00 89.94 85 ASP A N 1
ATOM 668 C CA . ASP A 1 85 ? -1.777 -7.314 3.038 1.00 89.94 85 ASP A CA 1
ATOM 669 C C . ASP A 1 85 ? -1.834 -7.330 1.501 1.00 89.94 85 ASP A C 1
ATOM 671 O O . ASP A 1 85 ? -2.459 -8.211 0.916 1.00 89.94 85 ASP A O 1
ATOM 675 N N . ALA A 1 86 ? -1.193 -6.357 0.843 1.00 89.38 86 ALA A N 1
ATOM 676 C CA . ALA A 1 86 ? -0.988 -6.342 -0.604 1.00 89.38 86 ALA A CA 1
ATOM 677 C C . ALA A 1 86 ? 0.214 -5.470 -0.995 1.00 89.38 86 ALA A C 1
ATOM 679 O O . ALA A 1 86 ? 0.578 -4.528 -0.284 1.00 89.38 86 ALA A O 1
ATOM 680 N N . VAL A 1 87 ? 0.775 -5.726 -2.177 1.00 88.31 87 VAL A N 1
ATOM 681 C CA . VAL A 1 87 ? 1.783 -4.865 -2.805 1.00 88.31 87 VAL A CA 1
ATOM 682 C C . VAL A 1 87 ? 1.310 -4.437 -4.182 1.00 88.31 87 VAL A C 1
ATOM 684 O O . VAL A 1 87 ? 1.047 -5.277 -5.030 1.00 88.31 87 VAL A O 1
ATOM 687 N N . ILE A 1 88 ? 1.243 -3.135 -4.424 1.00 88.06 88 ILE A N 1
ATOM 688 C CA . ILE A 1 88 ? 0.843 -2.530 -5.690 1.00 88.06 88 ILE A CA 1
ATOM 689 C C . ILE A 1 88 ? 2.074 -1.935 -6.374 1.00 88.06 88 ILE A C 1
ATOM 691 O O . ILE A 1 88 ? 2.692 -1.003 -5.854 1.00 88.06 88 ILE A O 1
ATOM 695 N N . ALA A 1 89 ? 2.386 -2.415 -7.574 1.00 85.12 89 ALA A N 1
ATOM 696 C CA . ALA A 1 89 ? 3.440 -1.876 -8.416 1.00 85.12 89 ALA A CA 1
ATOM 697 C C . ALA A 1 89 ? 2.880 -0.980 -9.533 1.00 85.12 89 ALA A C 1
ATOM 699 O O . ALA A 1 89 ? 1.900 -1.308 -10.206 1.00 85.12 89 ALA A O 1
ATOM 700 N N . ALA A 1 90 ? 3.532 0.161 -9.774 1.00 78.81 90 ALA A N 1
ATOM 701 C CA . ALA A 1 90 ? 3.095 1.165 -10.750 1.00 78.81 90 ALA A CA 1
ATOM 702 C C . ALA A 1 90 ? 3.039 0.638 -12.198 1.00 78.81 90 ALA A C 1
ATOM 704 O O . ALA A 1 90 ? 2.341 1.198 -13.047 1.00 78.81 90 ALA A O 1
ATOM 705 N N . ASN A 1 91 ? 3.737 -0.464 -12.482 1.00 79.38 91 ASN A N 1
ATOM 706 C CA . ASN A 1 91 ? 3.674 -1.181 -13.755 1.00 79.38 91 ASN A CA 1
ATOM 707 C C . ASN A 1 91 ? 2.404 -2.042 -13.919 1.00 79.38 91 ASN A C 1
ATOM 709 O O . ASN A 1 91 ? 2.332 -2.813 -14.869 1.00 79.38 91 ASN A O 1
ATOM 713 N N . GLY A 1 92 ? 1.412 -1.899 -13.034 1.00 77.38 92 GLY A N 1
ATOM 714 C CA . GLY A 1 92 ? 0.102 -2.541 -13.155 1.00 77.38 92 GLY A CA 1
ATOM 715 C C . GLY A 1 92 ? 0.035 -3.943 -12.563 1.00 77.38 92 GLY A C 1
ATOM 716 O O . GLY A 1 92 ? -0.907 -4.665 -12.842 1.00 77.38 92 GLY A O 1
ATOM 717 N N . TYR A 1 93 ? 0.998 -4.353 -11.744 1.00 83.75 93 TYR A N 1
ATOM 718 C CA . TYR A 1 93 ? 0.917 -5.635 -11.048 1.00 83.75 93 TYR A CA 1
ATOM 719 C C . TYR A 1 93 ? 0.606 -5.430 -9.572 1.00 83.75 93 TYR A C 1
ATOM 721 O O . TYR A 1 93 ? 1.136 -4.517 -8.943 1.00 83.75 93 TYR A O 1
ATOM 729 N N . THR A 1 94 ? -0.222 -6.306 -9.016 1.00 84.56 94 THR A N 1
ATOM 730 C CA . THR A 1 94 ? -0.502 -6.370 -7.582 1.00 84.56 94 THR A CA 1
ATOM 731 C C . THR A 1 94 ? -0.178 -7.762 -7.063 1.00 84.56 94 THR A C 1
ATOM 733 O O . THR A 1 94 ? -0.651 -8.745 -7.620 1.00 84.56 94 THR A O 1
ATOM 736 N N . LEU A 1 95 ? 0.628 -7.853 -6.009 1.00 83.50 95 LEU A N 1
ATOM 737 C CA . LEU A 1 95 ? 0.828 -9.083 -5.251 1.00 83.50 95 LEU A CA 1
ATOM 738 C C . LEU A 1 95 ? -0.178 -9.113 -4.098 1.00 83.50 95 LEU A C 1
ATOM 740 O O . LEU A 1 95 ? -0.209 -8.191 -3.281 1.00 83.50 95 LEU A O 1
ATOM 744 N N . LEU A 1 96 ? -0.993 -10.159 -4.033 1.00 84.50 96 LEU A N 1
ATOM 745 C CA . LEU A 1 96 ? -2.025 -10.345 -3.015 1.00 84.50 96 LEU A CA 1
ATOM 746 C C . LEU A 1 96 ? -2.078 -11.823 -2.638 1.00 84.50 96 LEU A C 1
ATOM 748 O O . LEU A 1 96 ? -2.291 -12.654 -3.515 1.00 84.50 96 LEU A O 1
ATOM 752 N N . ASN A 1 97 ? -1.897 -12.156 -1.355 1.00 82.44 97 ASN A N 1
ATOM 753 C CA . ASN A 1 97 ? -1.838 -13.549 -0.883 1.00 82.44 97 ASN A CA 1
ATOM 754 C C . ASN A 1 97 ? -0.904 -14.423 -1.744 1.00 82.44 97 ASN A C 1
ATOM 756 O O . ASN A 1 97 ? -1.302 -15.484 -2.214 1.00 82.44 97 ASN A O 1
ATOM 760 N N . GLU A 1 98 ? 0.306 -13.919 -2.014 1.00 77.75 98 GLU A N 1
ATOM 761 C CA . GLU A 1 98 ? 1.326 -14.572 -2.858 1.00 77.75 98 GLU A CA 1
ATOM 762 C C . GLU A 1 98 ? 0.925 -14.770 -4.336 1.00 77.75 98 GLU A C 1
ATOM 764 O O . GLU A 1 98 ? 1.674 -15.355 -5.116 1.00 77.75 98 GLU A O 1
ATOM 769 N N . GLN A 1 99 ? -0.221 -14.236 -4.766 1.00 79.62 99 GLN A N 1
ATOM 770 C CA . GLN A 1 99 ? -0.683 -14.296 -6.150 1.00 79.62 99 GLN A CA 1
ATOM 771 C C . GLN A 1 99 ? -0.422 -12.982 -6.873 1.00 79.62 99 GLN A C 1
ATOM 773 O O . GLN A 1 99 ? -0.737 -11.896 -6.379 1.00 79.62 99 GLN A O 1
ATOM 778 N N . LEU A 1 100 ? 0.128 -13.092 -8.080 1.00 83.06 100 LEU A N 1
ATOM 779 C CA . LEU A 1 100 ? 0.341 -11.961 -8.967 1.00 83.06 100 LEU A CA 1
ATOM 780 C C . LEU A 1 100 ? -0.930 -11.688 -9.781 1.00 83.06 100 LEU A C 1
ATOM 782 O O . LEU A 1 100 ? -1.345 -12.506 -10.600 1.00 83.06 100 LEU A O 1
ATOM 786 N N . ILE A 1 101 ? -1.524 -10.518 -9.575 1.00 83.56 101 ILE A N 1
ATOM 787 C CA . ILE A 1 101 ? -2.740 -10.060 -10.245 1.00 83.56 101 ILE A CA 1
ATOM 788 C C . ILE A 1 101 ? -2.376 -8.907 -11.178 1.00 83.56 101 ILE A C 1
ATOM 790 O O . ILE A 1 101 ? -1.773 -7.917 -10.758 1.00 83.56 101 ILE A O 1
ATOM 794 N N . LEU A 1 102 ? -2.758 -9.024 -12.450 1.00 79.88 102 LEU A N 1
ATOM 795 C CA . LEU A 1 102 ? -2.625 -7.935 -13.413 1.00 79.88 102 LEU A CA 1
ATOM 796 C C . LEU A 1 102 ? -3.777 -6.938 -13.237 1.00 79.88 102 LEU A C 1
ATOM 798 O O . LEU A 1 102 ? -4.949 -7.309 -13.230 1.00 79.88 102 LEU A O 1
ATOM 802 N N . MET A 1 103 ? -3.427 -5.665 -13.128 1.00 75.69 103 MET A N 1
ATOM 803 C CA . MET A 1 103 ? -4.317 -4.513 -13.051 1.00 75.69 103 MET A CA 1
ATOM 804 C C . MET A 1 103 ? -3.938 -3.488 -14.128 1.00 75.69 103 MET A C 1
ATOM 806 O O . MET A 1 103 ? -2.900 -3.588 -14.784 1.00 75.69 103 MET A O 1
ATOM 810 N N . GLU A 1 104 ? -4.780 -2.472 -14.318 1.00 74.19 104 GLU A N 1
ATOM 811 C CA . GLU A 1 104 ? -4.429 -1.331 -15.165 1.00 74.19 104 GLU A CA 1
ATOM 812 C C . GLU A 1 104 ? -3.122 -0.679 -14.677 1.00 74.19 104 GLU A C 1
ATOM 814 O O . GLU A 1 104 ? -2.868 -0.595 -13.475 1.00 74.19 104 GLU A O 1
ATOM 819 N N . HIS A 1 105 ? -2.288 -0.192 -15.602 1.00 74.56 105 HIS A N 1
ATOM 820 C CA . HIS A 1 105 ? -1.093 0.572 -15.247 1.00 74.56 105 HIS A CA 1
ATOM 821 C C . HIS A 1 105 ? -1.444 1.752 -14.330 1.00 74.56 105 HIS A C 1
ATOM 823 O O . HIS A 1 105 ? -2.188 2.662 -14.704 1.00 74.56 105 HIS A O 1
ATOM 829 N N . ILE A 1 106 ? -0.819 1.806 -13.154 1.00 79.25 106 ILE A N 1
ATOM 830 C CA . ILE A 1 106 ? -1.108 2.821 -12.138 1.00 79.25 106 ILE A CA 1
ATOM 831 C C . ILE A 1 106 ? -0.249 4.058 -12.402 1.00 79.25 106 ILE A C 1
ATOM 833 O O . ILE A 1 106 ? 0.688 4.391 -11.681 1.00 79.25 106 ILE A O 1
ATOM 837 N N . ARG A 1 107 ? -0.563 4.734 -13.510 1.00 75.56 107 ARG A N 1
ATOM 838 C CA . ARG A 1 107 ? 0.068 6.001 -13.920 1.00 75.56 107 ARG A CA 1
ATOM 839 C C . ARG A 1 107 ? -0.753 7.226 -13.532 1.00 75.56 107 ARG A C 1
ATOM 841 O O . ARG A 1 107 ? -0.270 8.348 -13.643 1.00 75.56 107 ARG A O 1
ATOM 848 N N . THR A 1 108 ? -1.997 7.024 -13.105 1.00 81.38 108 THR A N 1
ATOM 849 C CA . THR A 1 108 ? -2.939 8.095 -12.775 1.00 81.38 108 THR A CA 1
ATOM 850 C C . THR A 1 108 ? -3.518 7.896 -11.378 1.00 81.38 108 THR A C 1
ATOM 852 O O . THR A 1 108 ? -3.591 6.776 -10.868 1.00 81.38 108 THR A O 1
ATOM 855 N N . ARG A 1 109 ? -3.984 8.992 -10.765 1.00 80.94 109 ARG A N 1
ATOM 856 C CA . ARG A 1 109 ? -4.706 8.948 -9.483 1.00 80.94 109 ARG A CA 1
ATOM 857 C C . ARG A 1 109 ? -5.972 8.086 -9.568 1.00 80.94 109 ARG A C 1
ATOM 859 O O . ARG A 1 109 ? -6.289 7.396 -8.609 1.00 80.94 109 ARG A O 1
ATOM 866 N N . ASN A 1 110 ? -6.658 8.087 -10.712 1.00 83.94 110 ASN A N 1
ATOM 867 C CA . ASN A 1 110 ? -7.860 7.276 -10.916 1.00 83.94 110 ASN A CA 1
ATOM 868 C C . ASN A 1 110 ? -7.534 5.780 -10.941 1.00 83.94 110 ASN A C 1
ATOM 870 O O . ASN A 1 110 ? -8.164 5.023 -10.211 1.00 83.94 110 ASN A O 1
ATOM 874 N N . ALA A 1 111 ? -6.513 5.365 -11.699 1.00 82.56 111 ALA A N 1
ATOM 875 C CA . ALA A 1 111 ? -6.069 3.969 -11.727 1.00 82.56 111 ALA A CA 1
ATOM 876 C C . ALA A 1 111 ? -5.629 3.493 -10.332 1.00 82.56 111 ALA A C 1
ATOM 878 O O . ALA A 1 111 ? -5.987 2.400 -9.901 1.00 82.56 111 ALA A O 1
ATOM 879 N N . PHE A 1 112 ? -4.929 4.353 -9.585 1.00 83.75 112 PHE A N 1
ATOM 880 C CA . PHE A 1 112 ? -4.557 4.069 -8.201 1.00 83.75 112 PHE A CA 1
ATOM 881 C C . PHE A 1 112 ? -5.793 3.878 -7.301 1.00 83.75 112 PHE A C 1
ATOM 883 O O . PHE A 1 112 ? -5.897 2.885 -6.582 1.00 83.75 112 PHE A O 1
ATOM 890 N N . ASN A 1 113 ? -6.756 4.803 -7.353 1.00 85.62 113 ASN A N 1
ATOM 891 C CA . ASN A 1 113 ? -7.979 4.725 -6.549 1.00 85.62 113 ASN A CA 1
ATOM 892 C C . ASN A 1 113 ? -8.818 3.486 -6.900 1.00 85.62 113 ASN A C 1
ATOM 894 O O . ASN A 1 113 ? -9.384 2.858 -6.003 1.00 85.62 113 ASN A O 1
ATOM 898 N N . ASN A 1 114 ? -8.863 3.104 -8.179 1.00 87.12 114 ASN A N 1
ATOM 899 C CA . ASN A 1 114 ? -9.512 1.876 -8.635 1.00 87.12 114 ASN A CA 1
ATOM 900 C C . ASN A 1 114 ? -8.820 0.636 -8.060 1.00 87.12 114 ASN A C 1
ATOM 902 O O . ASN A 1 114 ? -9.503 -0.278 -7.594 1.00 87.12 114 ASN A O 1
ATOM 906 N N . ALA A 1 115 ? -7.483 0.617 -8.029 1.00 87.31 115 ALA A N 1
ATOM 907 C CA . ALA A 1 115 ? -6.727 -0.478 -7.433 1.00 87.31 115 ALA A CA 1
ATOM 908 C C . ALA A 1 115 ? -7.039 -0.640 -5.937 1.00 87.31 115 ALA A C 1
ATOM 910 O O . ALA A 1 115 ? -7.410 -1.728 -5.496 1.00 87.31 115 ALA A O 1
ATOM 911 N N . ILE A 1 116 ? -7.007 0.454 -5.170 1.00 89.06 116 ILE A N 1
ATOM 912 C CA . ILE A 1 116 ? -7.355 0.428 -3.742 1.00 89.06 116 ILE A CA 1
ATOM 913 C C . ILE A 1 116 ? -8.813 0.022 -3.508 1.00 89.06 116 ILE A C 1
ATOM 915 O O . ILE A 1 116 ? -9.085 -0.783 -2.620 1.00 89.06 116 ILE A O 1
ATOM 919 N N . SER A 1 117 ? -9.750 0.528 -4.310 1.00 89.38 117 SER A N 1
ATOM 920 C CA . SER A 1 117 ? -11.169 0.158 -4.196 1.00 89.38 117 SER A CA 1
ATOM 921 C C . SER A 1 117 ? -11.399 -1.323 -4.505 1.00 89.38 117 SER A C 1
ATOM 923 O O . SER A 1 117 ? -12.199 -1.979 -3.841 1.00 89.38 117 SER A O 1
ATOM 925 N N . SER A 1 118 ? -10.657 -1.875 -5.468 1.00 89.69 118 SER A N 1
ATOM 926 C CA . SER A 1 118 ? -10.715 -3.301 -5.806 1.00 89.69 118 SER A CA 1
ATOM 927 C C . SER A 1 118 ? -10.209 -4.168 -4.652 1.00 89.69 118 SER A C 1
ATOM 929 O O . SER A 1 118 ? -10.842 -5.169 -4.319 1.00 89.69 118 SER A O 1
ATOM 931 N N . LEU A 1 119 ? -9.124 -3.753 -3.988 1.00 90.25 119 LEU A N 1
ATOM 932 C CA . LEU A 1 119 ? -8.621 -4.419 -2.782 1.00 90.25 119 LEU A CA 1
ATOM 933 C C . LEU A 1 119 ? -9.609 -4.324 -1.612 1.00 90.25 119 LEU A C 1
ATOM 935 O O . LEU A 1 119 ? -9.871 -5.319 -0.940 1.00 90.25 119 LEU A O 1
ATOM 939 N N . ALA A 1 120 ? -10.211 -3.153 -1.391 1.00 90.00 120 ALA A N 1
ATOM 940 C CA . ALA A 1 120 ? -11.223 -2.970 -0.355 1.00 90.00 120 ALA A CA 1
ATOM 941 C C . ALA A 1 120 ? -12.436 -3.890 -0.562 1.00 90.00 12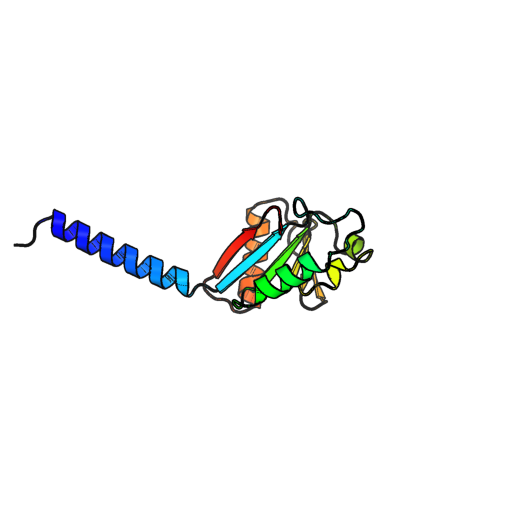0 ALA A C 1
ATOM 943 O O . ALA A 1 120 ? -12.941 -4.476 0.398 1.00 90.00 120 ALA A O 1
ATOM 944 N N . ASN A 1 121 ? -12.874 -4.043 -1.815 1.00 89.75 121 ASN A N 1
ATOM 945 C CA . ASN A 1 121 ? -13.944 -4.963 -2.183 1.00 89.75 121 ASN A CA 1
ATOM 946 C C . ASN A 1 121 ? -13.531 -6.428 -1.975 1.00 89.75 121 ASN A C 1
ATOM 948 O O . ASN A 1 121 ? -14.275 -7.183 -1.360 1.00 89.75 121 ASN A O 1
ATOM 952 N N . TYR A 1 122 ? -12.322 -6.813 -2.404 1.00 89.38 122 TYR A N 1
ATOM 953 C CA . TYR A 1 122 ? -11.775 -8.156 -2.170 1.00 89.38 122 TYR A CA 1
ATOM 954 C C . TYR A 1 122 ? -11.768 -8.531 -0.678 1.00 89.38 122 TYR A C 1
ATOM 956 O O . TYR A 1 122 ? -12.129 -9.646 -0.305 1.00 89.38 122 TYR A O 1
ATOM 964 N N . TRP A 1 123 ? -11.422 -7.583 0.195 1.00 89.94 123 TRP A N 1
ATOM 965 C CA . TRP A 1 123 ? -11.432 -7.773 1.648 1.00 89.94 123 TRP A CA 1
ATOM 966 C C . TRP A 1 123 ? -12.801 -7.558 2.315 1.00 89.94 123 TRP A C 1
ATOM 968 O O . TRP A 1 123 ? -12.881 -7.605 3.544 1.00 89.94 123 TRP A O 1
ATOM 978 N N . ASN A 1 124 ? -13.874 -7.313 1.552 1.00 89.31 124 ASN A N 1
ATOM 979 C CA . ASN A 1 124 ? -15.215 -7.010 2.070 1.00 89.31 124 ASN A CA 1
ATOM 980 C C . ASN A 1 124 ? -15.204 -5.895 3.136 1.00 89.31 124 ASN A C 1
ATOM 982 O O . ASN A 1 124 ? -15.780 -6.017 4.227 1.00 89.31 124 ASN A O 1
ATOM 986 N N . LEU A 1 125 ? -14.488 -4.799 2.860 1.00 84.19 125 LEU A N 1
ATOM 987 C CA . LEU A 1 125 ? -14.357 -3.716 3.834 1.00 84.19 125 LEU A CA 1
ATOM 988 C C . LEU A 1 125 ? -15.617 -2.848 3.950 1.00 84.19 125 LEU A C 1
ATOM 990 O O . LEU A 1 125 ? -15.819 -2.266 5.012 1.00 84.19 125 LEU A O 1
ATOM 994 N N . GLY A 1 126 ? -16.484 -2.828 2.933 1.00 84.94 126 GLY A N 1
ATOM 995 C CA . GLY A 1 126 ? -17.624 -1.912 2.879 1.00 84.94 126 GLY A CA 1
ATOM 996 C C . GLY A 1 126 ? -17.148 -0.473 2.677 1.00 84.94 126 GLY A C 1
ATOM 997 O O . GLY A 1 126 ? -16.256 -0.229 1.866 1.00 84.94 126 GLY A O 1
ATOM 998 N N . GLU A 1 127 ? -17.716 0.476 3.420 1.00 84.81 127 GLU A N 1
ATOM 999 C CA . GLU A 1 127 ? -17.181 1.838 3.473 1.00 84.81 127 GLU A CA 1
ATOM 1000 C C . GLU A 1 127 ? -15.786 1.842 4.110 1.00 84.81 127 GLU A C 1
ATOM 1002 O O . GLU A 1 127 ? -15.575 1.325 5.211 1.00 84.81 127 GLU A O 1
ATOM 1007 N N . PHE A 1 128 ? -14.820 2.436 3.412 1.00 85.62 128 PHE A N 1
ATOM 1008 C CA . PHE A 1 128 ? -13.433 2.466 3.854 1.00 85.62 128 PHE A CA 1
ATOM 1009 C C . PHE A 1 128 ? -12.795 3.829 3.599 1.00 85.62 128 PHE A C 1
ATOM 1011 O O . PHE A 1 128 ? -13.208 4.586 2.718 1.00 85.62 128 PHE A O 1
ATOM 1018 N N . LYS A 1 129 ? -11.723 4.103 4.342 1.00 85.19 129 LYS A N 1
ATOM 1019 C CA . LYS A 1 129 ? -10.856 5.261 4.123 1.00 85.19 129 LYS A CA 1
ATOM 1020 C C . LYS A 1 129 ? -9.461 4.797 3.727 1.00 85.19 129 LYS A C 1
ATOM 1022 O O . LYS A 1 129 ? -8.840 4.011 4.438 1.00 85.19 129 LYS A O 1
ATOM 1027 N N . ALA A 1 130 ? -8.943 5.318 2.618 1.00 84.19 130 ALA A N 1
ATOM 1028 C CA . ALA A 1 130 ? -7.537 5.166 2.260 1.00 84.19 130 ALA A CA 1
ATOM 1029 C C . ALA A 1 130 ? -6.722 6.310 2.876 1.00 84.19 130 ALA A C 1
ATOM 1031 O O . ALA A 1 130 ? -6.980 7.484 2.608 1.00 84.19 130 ALA A O 1
ATOM 1032 N N . GLN A 1 131 ? -5.742 5.974 3.708 1.00 82.88 131 GLN A N 1
ATOM 1033 C CA . GLN A 1 131 ? -4.792 6.922 4.279 1.00 82.88 131 GLN A CA 1
ATOM 1034 C C . GLN A 1 131 ? -3.434 6.697 3.622 1.00 82.88 131 GLN A C 1
ATOM 1036 O O . GLN A 1 131 ? -2.845 5.625 3.748 1.00 82.88 131 GLN A O 1
ATOM 1041 N N . PHE A 1 132 ? -2.947 7.702 2.899 1.00 74.81 132 PHE A N 1
ATOM 1042 C CA . PHE A 1 132 ? -1.619 7.656 2.302 1.00 74.81 132 PHE A CA 1
ATOM 1043 C C . PHE A 1 132 ? -0.593 8.162 3.298 1.00 74.81 132 PHE A C 1
ATOM 1045 O O . PHE A 1 132 ? -0.641 9.322 3.706 1.00 74.81 132 PHE A O 1
ATOM 1052 N N . GLN A 1 133 ? 0.361 7.303 3.629 1.00 69.31 133 GLN A N 1
ATOM 1053 C CA . GLN A 1 133 ? 1.538 7.674 4.389 1.00 69.31 133 GLN A CA 1
ATOM 1054 C C . GLN A 1 133 ? 2.718 7.747 3.415 1.00 69.31 133 GLN A C 1
ATOM 1056 O O . GLN A 1 133 ? 3.302 6.738 3.012 1.00 69.31 133 GLN A O 1
ATOM 1061 N N . ILE A 1 134 ? 3.004 8.972 2.965 1.00 52.53 134 ILE A N 1
ATOM 1062 C CA . ILE A 1 134 ? 4.169 9.293 2.138 1.00 52.53 134 ILE A CA 1
ATOM 1063 C C . ILE A 1 134 ? 5.259 9.782 3.080 1.00 52.53 134 ILE A C 1
ATOM 1065 O O . ILE A 1 134 ? 5.113 10.842 3.679 1.00 52.53 134 ILE A O 1
ATOM 1069 N N . GLY A 1 135 ? 6.355 9.037 3.158 1.00 47.34 135 GLY A N 1
ATOM 1070 C CA . GLY A 1 135 ? 7.518 9.458 3.919 1.00 47.34 135 GLY A CA 1
ATOM 1071 C C . GLY A 1 135 ? 7.428 9.129 5.403 1.00 47.34 135 GLY A C 1
ATOM 1072 O O . GLY A 1 135 ? 6.461 9.446 6.084 1.00 47.34 135 GLY A O 1
ATOM 1073 N N . CYS A 1 136 ? 8.493 8.481 5.860 1.00 45.28 136 CYS A N 1
ATOM 1074 C CA . CYS A 1 136 ? 8.870 8.281 7.247 1.00 45.28 136 CYS A CA 1
ATOM 1075 C C . CYS A 1 136 ? 7.855 7.568 8.154 1.00 45.28 136 CYS A C 1
ATOM 1077 O O . CYS A 1 136 ? 7.082 8.152 8.907 1.00 45.28 136 CYS A O 1
ATOM 1079 N N . ILE A 1 137 ? 8.054 6.254 8.251 1.00 49.19 137 ILE A N 1
ATOM 1080 C CA . ILE A 1 137 ? 8.169 5.646 9.575 1.00 49.19 137 ILE A CA 1
ATOM 1081 C C . ILE A 1 137 ? 9.451 6.229 10.223 1.00 49.19 137 ILE A C 1
ATOM 1083 O O . ILE A 1 137 ? 10.489 5.572 10.272 1.00 49.19 137 ILE A O 1
ATOM 1087 N N . GLU A 1 138 ? 9.430 7.513 10.593 1.00 37.19 138 GLU A N 1
ATOM 1088 C CA . GLU A 1 138 ? 10.527 8.158 11.328 1.00 37.19 138 GLU A CA 1
ATOM 1089 C C . GLU A 1 138 ? 10.593 7.586 12.742 1.00 37.19 138 GLU A C 1
ATOM 1091 O O . GLU A 1 138 ? 9.667 6.885 13.152 1.00 37.19 138 GLU A O 1
ATOM 1096 N N . ASN A 1 139 ? 11.709 7.803 13.444 1.00 38.91 139 ASN A N 1
ATOM 1097 C CA . ASN A 1 139 ? 11.896 7.370 14.833 1.00 38.91 139 ASN A CA 1
ATOM 1098 C C . ASN A 1 139 ? 10.666 7.629 15.704 1.00 38.91 139 ASN A C 1
ATOM 1100 O O . ASN A 1 139 ? 10.213 8.787 15.766 1.00 38.91 139 ASN A O 1
#

Mean predicted aligned error: 11.54 Å

pLDDT: mean 73.06, std 13.62, range [37.19, 90.25]

Nearest PDB structures (foldseek):
  1kyt-assembly1_A  TM=5.798E-01  e=2.282E-03  Thermoplasma acidophilum
  1nrw-assembly1_A  TM=6.207E-01  e=7.375E-03  Bacillus subtilis
  3dao-assembly1_A  TM=6.052E-01  e=1.326E-02  unclassified
  2hld-assembly2_P  TM=4.104E-01  e=9.164E-01  Saccharomyces cerevisiae
  3dzc-assembly1_B  TM=4.114E-01  e=2.138E+00  Vibrio cholerae

Sequence (139 aa):
MKTLSQLFAQIKNKHDSDDQTNIKNQKTIKVVSMKGTYYPENGTLTQNQLEKLANLKKDGSKIVLFTDKGISKMEEGNVLLADWDAVIAANGYTLLNEQLILMEHIRTRNAFNNAISSLANYWNLGEFKAQFQIGCIEN

Foldseek 3Di:
DDDPVNVVVVVVVVVVVVVVVVVVLAAEEEEEEPPAAPQPPQLEDDPLRLVVVVVVPPVVHAYEYEYQDDPVSNVSYCNVVRDHCKYHYQCQWIQHPNDIDGGPRNPDPVSVVVVVVVVCVVVVRPGHYYDYDRHDPDD

Organism: NCBI:txid1862668